Protein AF-A0A1V4QPI0-F1 (afdb_monomer)

Mean predicted aligned error: 2.78 Å

Solvent-accessible surface area (backbone atoms only — not comparable to full-atom values): 6469 Å² total; per-residue (Å²): 112,66,72,53,49,77,37,29,51,83,73,69,33,81,99,36,69,37,21,52,51,21,65,54,36,67,77,38,43,51,52,45,77,53,73,69,24,26,35,40,36,38,34,60,90,77,73,45,76,47,79,46,75,33,92,86,30,43,63,82,61,42,42,15,42,55,46,48,51,36,49,78,68,68,66,57,46,76,69,29,44,63,76,42,39,69,43,35,52,33,70,37,58,50,98,88,64,47,76,78,50,65,49,72,67,90,82,78,90,84,132

Foldseek 3Di:
DQVCLVCVCVVAHPPDLQSLLSVLQRPQKHKDDDFQQWIKIQGPVVRDIDITHDNNSDLLQNQLVVVVVCVLVVNDDPSSCVSSVCSNWPFDADPVRDGPGTDHDDDHDDD

Sequence (111 aa):
MQASLTHPRLVAGDGRLCTDIMQALPGKVFAKTGAEGGYAMALLDSGLGVGIKISDGQPRGLNPTAIEVLNQLSVLTPTAAAALANYHHPSIKNHLKNVVGEVKPAFNLTK

Secondary structure (DSSP, 8-state):
-HHHHH-HHHHH-SS-HHHHHHHHSTTTEEEEE-STTEEEEEE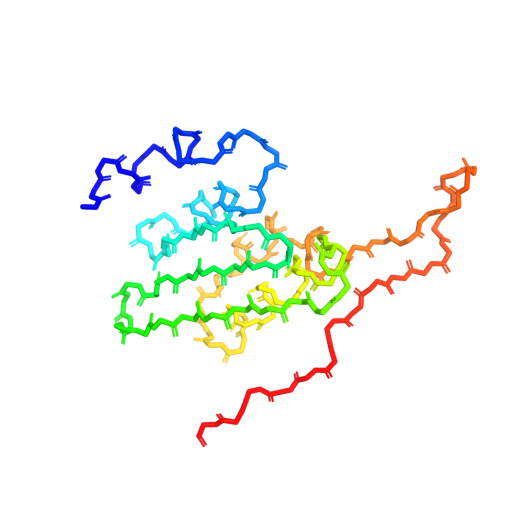TTTTEEEEEE-TT--HHHHHHHHHHHHHHTT---HHHHHHHHHHHSPEEE-TT--EEEE---------

Nearest PDB structures (foldseek):
  7os3-assembly1_AAA  TM=8.944E-01  e=6.667E-09  Rhizobium etli CFN 42
  7ou1-assembly1_BBB  TM=8.924E-01  e=1.110E-08  Rhizobium etli CFN 42
  8rua-assembly1_B  TM=8.950E-01  e=1.110E-08  Rhizobium etli
  8ruf-assembly1_A  TM=8.945E-01  e=2.100E-08  Rhizobium etli
  8col-assembly2_DDD  TM=7.756E-01  e=8.072E-09  Rhizobium etli

Structure (mmCIF, N/CA/C/O backbone):
data_AF-A0A1V4QPI0-F1
#
_entry.id   AF-A0A1V4QPI0-F1
#
loop_
_atom_site.group_PDB
_atom_site.id
_atom_site.type_symbol
_atom_site.label_atom_id
_atom_site.label_alt_id
_atom_site.label_comp_id
_atom_site.label_asym_id
_atom_site.label_entity_id
_atom_site.label_seq_id
_atom_site.pdbx_PDB_ins_code
_atom_site.Cartn_x
_atom_site.Cartn_y
_atom_site.Cartn_z
_atom_site.occupancy
_atom_site.B_iso_or_equiv
_atom_site.auth_seq_id
_atom_site.auth_comp_id
_atom_site.auth_asym_id
_atom_site.auth_atom_id
_atom_site.pdbx_PDB_model_num
ATOM 1 N N . MET A 1 1 ? -0.871 -2.646 20.054 1.00 80.81 1 MET A N 1
ATOM 2 C CA . MET A 1 1 ? -0.523 -2.289 18.656 1.00 80.81 1 MET A CA 1
ATOM 3 C C . MET A 1 1 ? 0.281 -0.989 18.532 1.00 80.81 1 MET A C 1
ATOM 5 O O . MET A 1 1 ? 1.024 -0.856 17.570 1.00 80.81 1 MET A O 1
ATOM 9 N N . GLN A 1 2 ? 0.188 -0.057 19.494 1.00 88.31 2 GLN A N 1
ATOM 10 C CA . GLN A 1 2 ? 0.835 1.265 19.442 1.00 88.31 2 GLN A CA 1
ATOM 11 C C . GLN A 1 2 ? 2.329 1.230 19.072 1.00 88.31 2 GLN A C 1
ATOM 13 O O . GLN A 1 2 ? 2.723 1.913 18.137 1.00 88.31 2 GLN A O 1
ATOM 18 N N . ALA A 1 3 ? 3.140 0.376 19.710 1.00 92.19 3 ALA A N 1
ATOM 19 C CA . ALA A 1 3 ? 4.573 0.273 19.409 1.00 92.19 3 ALA A CA 1
ATOM 20 C C . ALA A 1 3 ? 4.860 -0.014 17.922 1.00 92.19 3 ALA A C 1
ATOM 22 O O . ALA A 1 3 ? 5.717 0.633 17.320 1.00 92.19 3 ALA A O 1
ATOM 23 N N . SER A 1 4 ? 4.111 -0.943 17.325 1.00 93.75 4 SER A N 1
ATOM 24 C CA . SER A 1 4 ? 4.259 -1.335 15.922 1.00 93.75 4 SER A CA 1
ATOM 25 C C . SER A 1 4 ? 3.780 -0.253 14.952 1.00 93.75 4 SER A C 1
ATOM 27 O O . SER A 1 4 ? 4.369 -0.088 13.889 1.00 93.75 4 SER A O 1
ATOM 29 N N . LEU A 1 5 ? 2.736 0.497 15.319 1.00 94.38 5 LEU A N 1
ATOM 30 C CA . LEU A 1 5 ? 2.219 1.617 14.524 1.00 94.38 5 LEU A CA 1
ATOM 31 C C . LEU A 1 5 ? 3.164 2.826 14.557 1.00 94.38 5 LEU A C 1
ATOM 33 O O . LEU A 1 5 ? 3.330 3.496 13.545 1.00 94.38 5 LEU A O 1
ATOM 37 N N . THR A 1 6 ? 3.809 3.087 15.697 1.00 95.75 6 THR A N 1
ATOM 38 C CA . THR A 1 6 ? 4.793 4.172 15.844 1.00 95.75 6 THR A CA 1
ATOM 39 C C . THR A 1 6 ? 6.131 3.837 15.183 1.00 95.75 6 THR A C 1
ATOM 41 O O . THR A 1 6 ? 6.833 4.739 14.734 1.00 95.75 6 THR A O 1
ATOM 44 N N . HIS A 1 7 ? 6.474 2.549 15.055 1.00 95.56 7 HIS A N 1
ATOM 45 C CA . HIS A 1 7 ? 7.735 2.108 14.450 1.00 95.56 7 HIS A CA 1
ATOM 46 C C . HIS A 1 7 ? 7.531 1.120 13.284 1.00 95.56 7 HIS A C 1
ATOM 48 O O . HIS A 1 7 ? 8.013 -0.015 13.359 1.00 95.56 7 HIS A O 1
ATOM 54 N N . PRO A 1 8 ? 6.893 1.525 12.163 1.00 95.94 8 PRO A N 1
ATOM 55 C CA . PRO A 1 8 ? 6.597 0.618 11.047 1.00 95.94 8 PRO A CA 1
ATOM 56 C C . PRO A 1 8 ? 7.830 -0.069 10.445 1.00 95.94 8 PRO A C 1
ATOM 58 O O . PRO A 1 8 ? 7.766 -1.226 10.031 1.00 95.94 8 PRO A O 1
ATOM 61 N N . ARG A 1 9 ? 8.990 0.602 10.465 1.00 95.94 9 ARG A N 1
ATOM 62 C CA . ARG A 1 9 ? 10.260 0.021 9.999 1.00 95.94 9 ARG A CA 1
ATOM 63 C C . ARG A 1 9 ? 10.650 -1.244 10.763 1.00 95.94 9 ARG A C 1
ATOM 65 O O . ARG A 1 9 ? 11.181 -2.164 10.157 1.00 95.94 9 ARG A O 1
ATOM 72 N N . LEU A 1 10 ? 10.342 -1.334 12.059 1.00 95.62 10 LEU A N 1
ATOM 73 C CA . LEU A 1 10 ? 10.613 -2.537 12.859 1.00 95.62 10 LEU A CA 1
ATOM 74 C C . LEU A 1 10 ? 9.648 -3.690 12.537 1.00 95.62 10 LEU A C 1
ATOM 76 O O . LEU A 1 10 ? 9.901 -4.827 12.919 1.00 95.62 10 LEU A O 1
ATOM 80 N N . VAL A 1 11 ? 8.549 -3.412 11.830 1.00 95.19 11 VAL A N 1
ATOM 81 C CA . VAL A 1 11 ? 7.557 -4.415 11.423 1.00 95.19 11 VAL A CA 1
ATOM 82 C C . VAL A 1 11 ? 7.933 -5.062 10.092 1.00 95.19 11 VAL A C 1
ATOM 84 O O . VAL A 1 11 ? 7.804 -6.279 9.941 1.00 95.19 11 VAL A O 1
ATOM 87 N N . ALA A 1 12 ? 8.363 -4.273 9.103 1.00 93.94 12 ALA A N 1
ATOM 88 C CA . ALA A 1 12 ? 8.624 -4.792 7.760 1.00 93.94 12 ALA A CA 1
ATOM 89 C C . ALA A 1 12 ? 10.010 -4.467 7.181 1.00 93.94 12 ALA A C 1
ATOM 91 O O . ALA A 1 12 ? 10.428 -5.198 6.281 1.00 93.94 12 ALA A O 1
ATOM 92 N N . GLY A 1 13 ? 10.727 -3.464 7.691 1.00 94.00 13 GLY A N 1
ATOM 93 C CA . GLY A 1 13 ? 11.959 -2.922 7.101 1.00 94.00 13 GLY A CA 1
ATOM 94 C C . GLY A 1 13 ? 11.698 -1.767 6.128 1.00 94.00 13 GLY A C 1
ATOM 95 O O . GLY A 1 13 ? 10.565 -1.311 5.987 1.00 94.00 13 GLY A O 1
ATOM 96 N N . ASP A 1 14 ? 12.739 -1.288 5.454 1.00 93.25 14 ASP A N 1
ATOM 97 C CA . ASP A 1 14 ? 12.661 -0.148 4.530 1.00 93.25 14 ASP A CA 1
ATOM 98 C C . ASP A 1 14 ? 12.290 -0.553 3.097 1.00 93.25 14 ASP A C 1
ATOM 100 O O . ASP A 1 14 ? 12.505 -1.693 2.684 1.00 93.25 14 ASP A O 1
ATOM 104 N N . GLY A 1 15 ? 11.735 0.393 2.328 1.00 90.25 15 GLY A N 1
ATOM 105 C CA . GLY A 1 15 ? 11.423 0.206 0.903 1.00 90.25 15 GLY A CA 1
ATOM 106 C C . GLY A 1 15 ? 10.346 -0.848 0.636 1.00 90.25 15 GLY A C 1
ATOM 107 O O . GLY A 1 15 ? 10.337 -1.492 -0.414 1.00 90.25 15 GLY A O 1
ATOM 108 N N . ARG A 1 16 ? 9.464 -1.078 1.613 1.00 95.00 16 ARG A N 1
ATOM 109 C CA . ARG A 1 16 ? 8.384 -2.058 1.524 1.00 95.00 16 ARG A CA 1
ATOM 110 C C . ARG A 1 16 ? 7.048 -1.378 1.708 1.00 95.00 16 ARG A C 1
ATOM 112 O O . ARG A 1 16 ? 6.846 -0.651 2.675 1.00 95.00 16 ARG A O 1
ATOM 119 N N . LEU A 1 17 ? 6.090 -1.799 0.888 1.00 96.88 17 LEU A N 1
ATOM 120 C CA . LEU A 1 17 ? 4.717 -1.306 0.908 1.00 96.88 17 LEU A CA 1
ATOM 121 C C . LEU A 1 17 ? 4.092 -1.236 2.312 1.00 96.88 17 LEU A C 1
ATOM 123 O O . LEU A 1 17 ? 3.399 -0.278 2.615 1.00 96.88 17 LEU A O 1
ATOM 127 N N . CYS A 1 18 ? 4.328 -2.231 3.179 1.00 97.31 18 CYS A N 1
ATOM 128 C CA . CYS A 1 18 ? 3.793 -2.226 4.550 1.00 97.31 18 CYS A CA 1
ATOM 129 C C . CYS A 1 18 ? 4.231 -0.988 5.333 1.00 97.31 18 CYS A C 1
ATOM 131 O O . CYS A 1 18 ? 3.404 -0.297 5.917 1.00 97.31 18 CYS A O 1
ATOM 133 N N . THR A 1 19 ? 5.539 -0.733 5.337 1.00 97.69 19 THR A N 1
ATOM 134 C CA . THR A 1 19 ? 6.147 0.391 6.043 1.00 97.69 19 THR A CA 1
ATOM 135 C C . THR A 1 19 ? 5.642 1.696 5.458 1.00 97.69 19 THR A C 1
ATOM 137 O O . THR A 1 19 ? 5.212 2.564 6.211 1.00 97.69 19 THR A O 1
ATOM 140 N N . ASP A 1 20 ? 5.614 1.794 4.131 1.00 97.94 20 ASP A N 1
ATOM 141 C CA . ASP A 1 20 ? 5.251 3.025 3.435 1.00 97.94 20 ASP A CA 1
ATOM 142 C C . ASP A 1 20 ? 3.764 3.359 3.620 1.00 97.94 20 ASP A C 1
ATOM 144 O O . ASP A 1 20 ? 3.427 4.507 3.894 1.00 97.94 20 ASP A O 1
ATOM 148 N N . ILE A 1 21 ? 2.869 2.361 3.583 1.00 98.06 21 ILE A N 1
ATOM 149 C CA . ILE A 1 21 ? 1.445 2.539 3.916 1.00 98.06 21 ILE A CA 1
ATOM 150 C C . ILE A 1 21 ? 1.290 3.016 5.361 1.00 98.06 21 ILE A C 1
ATOM 152 O O . ILE A 1 21 ? 0.596 3.998 5.616 1.00 98.06 21 ILE A O 1
ATOM 156 N N . MET A 1 22 ? 1.941 2.343 6.313 1.00 97.81 22 MET A N 1
ATOM 157 C CA . MET A 1 22 ? 1.827 2.678 7.736 1.00 97.81 22 MET A CA 1
ATOM 158 C C . MET A 1 22 ? 2.422 4.056 8.067 1.00 97.81 22 MET A C 1
ATOM 160 O O . MET A 1 22 ? 1.954 4.714 8.992 1.00 97.81 22 MET A O 1
ATOM 164 N N . GLN A 1 23 ? 3.431 4.510 7.318 1.00 97.44 23 GLN A N 1
ATOM 165 C CA . GLN A 1 23 ? 3.995 5.858 7.437 1.00 97.44 23 GLN A CA 1
ATOM 166 C C . GLN A 1 23 ? 3.117 6.922 6.768 1.00 97.44 23 GLN A C 1
ATOM 168 O O . GLN A 1 23 ? 2.957 8.006 7.324 1.00 97.44 23 GLN A O 1
ATOM 173 N N . ALA A 1 24 ? 2.531 6.624 5.605 1.00 97.75 24 ALA A N 1
ATOM 174 C CA . ALA A 1 24 ? 1.636 7.535 4.892 1.00 97.75 24 ALA A CA 1
ATOM 175 C C . ALA A 1 24 ? 0.278 7.709 5.598 1.00 97.75 24 ALA A C 1
ATOM 177 O O . ALA A 1 24 ? -0.375 8.744 5.455 1.00 97.75 24 ALA A O 1
ATOM 178 N N . LEU A 1 25 ? -0.146 6.706 6.372 1.00 97.00 25 LEU A N 1
ATOM 179 C CA . LEU A 1 25 ? -1.405 6.668 7.117 1.00 97.00 25 LEU A CA 1
ATOM 180 C C . LEU A 1 25 ? -1.150 6.368 8.607 1.00 97.00 25 LEU A C 1
ATOM 182 O O . LEU A 1 25 ? -1.575 5.322 9.117 1.00 97.00 25 LEU A O 1
ATOM 186 N N . PRO A 1 26 ? -0.456 7.270 9.325 1.00 96.06 26 PRO A N 1
ATOM 187 C CA . PRO A 1 26 ? 0.010 7.011 10.680 1.00 96.06 26 PRO A CA 1
ATOM 188 C C . PRO A 1 26 ? -1.164 6.730 11.620 1.00 96.06 26 PRO A C 1
ATOM 190 O O . PRO A 1 26 ? -2.097 7.522 11.730 1.00 96.06 26 PRO A O 1
ATOM 193 N N . GLY A 1 27 ? -1.117 5.576 12.289 1.00 95.19 27 GLY A N 1
ATOM 194 C CA . GLY A 1 27 ? -2.137 5.159 13.254 1.00 95.19 27 GLY A CA 1
ATOM 195 C C . GLY A 1 27 ? -3.481 4.728 12.658 1.00 95.19 27 GLY A C 1
ATOM 196 O O . GLY A 1 27 ? -4.364 4.376 13.429 1.00 95.19 27 GLY A O 1
ATOM 197 N N . LYS A 1 28 ? -3.639 4.710 11.327 1.00 96.25 28 LYS A N 1
ATOM 198 C CA . LYS A 1 28 ? -4.907 4.349 10.661 1.00 96.25 28 LYS A CA 1
ATOM 199 C C . LYS A 1 28 ? -4.919 2.940 10.086 1.00 96.25 28 LYS A C 1
ATOM 201 O O . LYS A 1 28 ? -5.962 2.292 10.049 1.00 96.25 28 LYS A O 1
ATOM 206 N N . VAL A 1 29 ? -3.763 2.467 9.624 1.00 97.75 29 VAL A N 1
ATOM 207 C CA . VAL A 1 29 ? -3.624 1.154 8.992 1.00 97.75 29 VAL A CA 1
ATOM 208 C C . VAL A 1 29 ? -2.479 0.395 9.642 1.00 97.75 29 VAL A C 1
ATOM 210 O O . VAL A 1 29 ? -1.390 0.934 9.823 1.00 97.75 29 VAL A O 1
ATOM 213 N N . PHE A 1 30 ? -2.711 -0.875 9.962 1.00 98.12 30 PHE A N 1
ATOM 214 C CA . PHE A 1 30 ? -1.645 -1.837 10.224 1.00 98.12 30 PHE A CA 1
ATOM 215 C C . PHE A 1 30 ? -1.569 -2.798 9.045 1.00 98.12 30 PHE A C 1
ATOM 217 O O . PHE A 1 30 ? -2.573 -3.428 8.727 1.00 98.12 30 PHE A O 1
ATOM 224 N N . ALA A 1 31 ? -0.409 -2.933 8.408 1.00 97.56 31 ALA A N 1
ATOM 225 C CA . ALA A 1 31 ? -0.273 -3.739 7.202 1.00 97.56 31 ALA A CA 1
ATOM 226 C C . ALA A 1 31 ? 0.914 -4.697 7.286 1.00 97.56 31 ALA A C 1
ATOM 228 O O . ALA A 1 31 ? 1.979 -4.350 7.803 1.00 97.56 31 ALA A O 1
ATOM 229 N N . LYS A 1 32 ? 0.749 -5.910 6.750 1.00 97.19 32 LYS A N 1
ATOM 230 C CA . LYS A 1 32 ? 1.830 -6.893 6.712 1.00 97.19 32 LYS A CA 1
ATOM 231 C C . LYS A 1 32 ? 1.744 -7.823 5.506 1.00 97.19 32 LYS A C 1
ATOM 233 O O . LYS A 1 32 ? 0.747 -8.501 5.279 1.00 97.19 32 LYS A O 1
ATOM 238 N N . THR A 1 33 ? 2.858 -7.917 4.784 1.00 96.00 33 THR A N 1
ATOM 239 C CA . THR A 1 33 ? 3.091 -8.938 3.760 1.00 96.00 33 THR A CA 1
ATOM 240 C C . THR A 1 33 ? 3.335 -10.296 4.411 1.00 96.00 33 THR A C 1
ATOM 242 O O . THR A 1 33 ? 4.155 -10.396 5.335 1.00 96.00 33 THR A O 1
ATOM 245 N N . GLY A 1 34 ? 2.662 -11.316 3.883 1.00 93.50 34 GLY A N 1
ATOM 246 C CA . GLY A 1 34 ? 2.916 -12.739 4.100 1.00 93.50 34 GLY A CA 1
ATOM 247 C C . GLY A 1 34 ? 3.630 -13.384 2.905 1.00 93.50 34 GLY A C 1
ATOM 248 O O . GLY A 1 34 ? 4.024 -12.706 1.958 1.00 93.50 34 GLY A O 1
ATOM 249 N N . ALA A 1 35 ? 3.823 -14.701 2.954 1.00 92.69 35 ALA A N 1
ATOM 250 C CA . ALA A 1 35 ? 4.489 -15.445 1.884 1.00 92.69 35 ALA A CA 1
ATOM 251 C C . ALA A 1 35 ? 3.609 -15.579 0.625 1.00 92.69 35 ALA A C 1
ATOM 253 O O . ALA A 1 35 ? 2.377 -15.558 0.714 1.00 92.69 35 ALA A O 1
ATOM 254 N N . GLU A 1 36 ? 4.249 -15.752 -0.536 1.00 95.06 36 GLU A N 1
ATOM 255 C CA . GLU A 1 36 ? 3.598 -16.103 -1.808 1.00 95.06 36 GLU A CA 1
ATOM 256 C C . GLU A 1 36 ? 2.417 -15.187 -2.172 1.00 95.06 36 GLU A C 1
ATOM 258 O O . GLU A 1 36 ? 1.296 -15.647 -2.389 1.00 95.06 36 GLU A O 1
ATOM 263 N N . GLY A 1 37 ? 2.624 -13.867 -2.171 1.00 94.25 37 GLY A N 1
ATOM 264 C CA . GLY A 1 37 ? 1.582 -12.900 -2.540 1.00 94.25 37 GLY A CA 1
ATOM 265 C C . GLY A 1 37 ? 0.451 -12.747 -1.519 1.00 94.25 37 GLY A C 1
ATOM 266 O O . GLY A 1 37 ? -0.599 -12.201 -1.857 1.00 94.25 37 GLY A O 1
ATOM 267 N N . GLY A 1 38 ? 0.632 -13.233 -0.288 1.00 97.62 38 GLY A N 1
ATOM 268 C CA . GLY A 1 38 ? -0.266 -12.947 0.827 1.00 97.62 38 GLY A CA 1
ATOM 269 C C . GLY A 1 38 ? -0.056 -11.537 1.385 1.00 97.62 38 GLY A C 1
ATOM 270 O O . GLY A 1 38 ? 1.078 -11.093 1.586 1.00 97.62 38 GLY A O 1
ATOM 271 N N . TYR A 1 39 ? -1.141 -10.835 1.689 1.00 98.25 39 TYR A N 1
ATOM 272 C CA . TYR A 1 39 ? -1.106 -9.529 2.342 1.00 98.25 39 TYR A CA 1
ATOM 273 C C . TYR A 1 39 ? -2.319 -9.347 3.245 1.00 98.25 39 TYR A C 1
ATOM 275 O O . TYR A 1 39 ? -3.425 -9.733 2.875 1.00 98.25 39 TYR A O 1
ATOM 283 N N . ALA A 1 40 ? -2.121 -8.735 4.407 1.00 98.25 40 ALA A N 1
ATOM 284 C CA . ALA A 1 40 ? -3.206 -8.399 5.314 1.00 98.25 40 ALA A CA 1
ATOM 285 C C . ALA A 1 40 ? -3.100 -6.947 5.777 1.00 98.25 40 ALA A C 1
ATOM 287 O O . ALA A 1 40 ? -1.997 -6.440 6.007 1.00 98.25 40 ALA A O 1
ATOM 288 N N . MET A 1 41 ? -4.253 -6.299 5.941 1.00 98.25 41 MET A N 1
ATOM 289 C CA . MET A 1 41 ? -4.371 -4.975 6.543 1.00 98.25 41 MET A CA 1
ATOM 290 C C . MET A 1 41 ? -5.497 -4.943 7.572 1.00 98.25 41 MET A C 1
ATOM 292 O O . MET A 1 41 ? -6.550 -5.539 7.363 1.00 98.25 41 MET A O 1
ATOM 296 N N . ALA A 1 42 ? -5.291 -4.198 8.652 1.00 98.00 42 ALA A N 1
ATOM 297 C CA . ALA A 1 42 ? -6.340 -3.787 9.575 1.00 98.00 42 ALA A CA 1
ATOM 298 C C . ALA A 1 42 ? -6.573 -2.279 9.424 1.00 98.00 42 ALA A C 1
ATOM 300 O O . ALA A 1 42 ? -5.623 -1.499 9.533 1.00 98.00 42 ALA A O 1
ATOM 301 N N . LEU A 1 43 ? -7.822 -1.886 9.166 1.00 97.25 43 LEU A N 1
ATOM 302 C CA . LEU A 1 43 ? -8.261 -0.502 8.989 1.00 97.25 43 LEU A CA 1
ATOM 303 C C . LEU A 1 43 ? -8.890 -0.011 10.293 1.00 97.25 43 LEU A C 1
ATOM 305 O O . LEU A 1 43 ? -10.072 -0.242 10.555 1.00 97.25 43 LEU A O 1
ATOM 309 N N . LEU A 1 44 ? -8.076 0.639 11.121 1.00 96.00 44 LEU A N 1
ATOM 310 C CA . LEU A 1 44 ? -8.347 0.822 12.547 1.00 96.00 44 LEU A CA 1
ATOM 311 C C . LEU A 1 44 ? -9.577 1.696 12.817 1.00 96.00 44 LEU A C 1
ATOM 313 O O . LEU A 1 44 ? -10.369 1.350 13.687 1.00 96.00 44 LEU A O 1
ATOM 317 N N . ASP A 1 45 ? -9.787 2.746 12.021 1.00 94.31 45 ASP A N 1
ATOM 318 C CA . ASP A 1 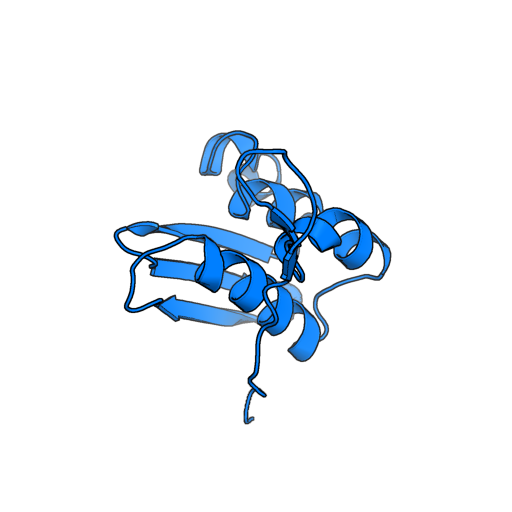45 ? -10.931 3.657 12.185 1.00 94.31 45 ASP A CA 1
ATOM 319 C C . ASP A 1 45 ? -12.277 2.977 11.861 1.00 94.31 45 ASP A C 1
ATOM 321 O O . ASP A 1 45 ? -13.306 3.310 12.441 1.00 94.31 45 ASP A O 1
ATOM 325 N N . SER A 1 46 ? -12.273 2.013 10.934 1.00 94.06 46 SER A N 1
ATOM 326 C CA . SER A 1 46 ? -13.489 1.338 10.448 1.00 94.06 46 SER A CA 1
ATOM 327 C C . SER A 1 46 ? -13.770 -0.010 11.119 1.00 94.06 46 SER A C 1
ATOM 329 O O . SER A 1 46 ? -14.854 -0.562 10.953 1.00 94.06 46 SER A O 1
ATOM 331 N N . GLY A 1 47 ? -12.784 -0.579 11.820 1.00 95.12 47 GLY A N 1
ATOM 332 C CA . GLY A 1 47 ? -12.850 -1.944 12.351 1.00 95.12 47 GLY A CA 1
ATOM 333 C C . GLY A 1 47 ? -12.777 -3.052 11.289 1.00 95.12 47 GLY A C 1
ATOM 334 O O . GLY A 1 47 ? -12.968 -4.219 11.622 1.00 95.12 47 GLY A O 1
ATOM 335 N N . LEU A 1 48 ? -12.500 -2.721 10.021 1.00 96.06 48 LEU A N 1
ATOM 336 C CA . LEU A 1 48 ? -12.428 -3.692 8.927 1.00 96.06 48 LEU A CA 1
ATOM 337 C C . LEU A 1 48 ? -11.052 -4.361 8.823 1.00 96.06 48 LEU A C 1
ATOM 339 O O . LEU A 1 48 ? -10.005 -3.739 9.028 1.00 96.06 48 LEU A O 1
ATOM 343 N N . GLY A 1 49 ? -11.064 -5.632 8.423 1.00 97.25 49 GLY A N 1
ATOM 344 C CA . GLY A 1 49 ? -9.884 -6.381 8.001 1.00 97.25 49 GLY A CA 1
ATOM 345 C C . GLY A 1 49 ? -9.898 -6.625 6.494 1.00 97.25 49 GLY A C 1
ATOM 346 O O . GLY A 1 49 ? -10.941 -6.924 5.918 1.00 97.25 49 GLY A O 1
ATOM 347 N N . VAL A 1 50 ? -8.734 -6.523 5.860 1.00 98.06 50 VAL A N 1
ATOM 348 C CA . VAL A 1 50 ? -8.531 -6.816 4.437 1.00 98.06 50 VAL A CA 1
ATOM 349 C C . VAL A 1 50 ? -7.518 -7.946 4.309 1.00 98.06 50 VAL A C 1
ATOM 351 O O . VAL A 1 50 ? -6.426 -7.865 4.872 1.00 98.06 50 VAL A O 1
ATOM 354 N N . GLY A 1 51 ? -7.857 -8.970 3.528 1.00 97.94 51 GLY A N 1
ATOM 355 C CA . GLY A 1 51 ? -6.936 -10.016 3.091 1.00 97.94 51 GLY A CA 1
ATOM 356 C C . GLY A 1 51 ? -6.795 -10.003 1.572 1.00 97.94 51 GLY A C 1
ATOM 357 O O . GLY A 1 51 ? -7.792 -9.928 0.860 1.00 97.94 51 GLY A O 1
ATOM 358 N N . ILE A 1 52 ? -5.563 -10.080 1.075 1.00 98.00 52 ILE A N 1
ATOM 359 C CA . ILE A 1 52 ? -5.249 -10.152 -0.355 1.00 98.00 52 ILE A CA 1
ATOM 360 C C . ILE A 1 52 ? -4.381 -11.384 -0.588 1.00 98.00 52 ILE A C 1
ATOM 362 O O . ILE A 1 52 ? -3.418 -11.634 0.143 1.00 98.00 52 ILE A O 1
ATOM 366 N N . LYS A 1 53 ? -4.709 -12.133 -1.639 1.00 97.44 53 LYS A N 1
ATOM 367 C CA . LYS A 1 53 ? -3.877 -13.209 -2.167 1.00 97.44 53 LYS A CA 1
ATOM 368 C C . LYS A 1 53 ? -3.712 -13.004 -3.662 1.00 97.44 53 LYS A C 1
ATOM 370 O O . LYS A 1 53 ? -4.693 -12.994 -4.398 1.00 97.44 53 LYS A O 1
ATOM 375 N 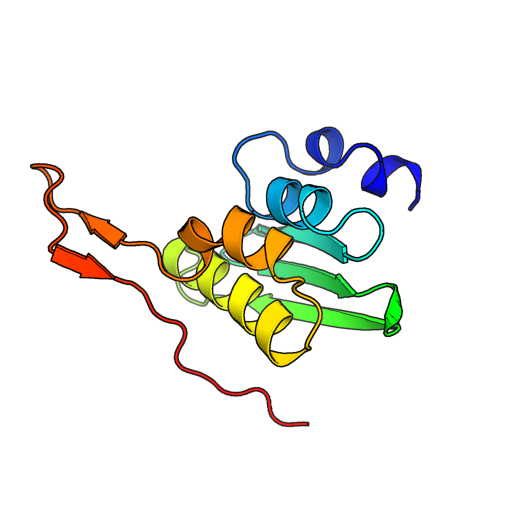N . ILE A 1 54 ? -2.469 -12.866 -4.100 1.00 97.50 54 ILE A N 1
ATOM 376 C CA . ILE A 1 54 ? -2.131 -12.874 -5.520 1.00 97.50 54 ILE A CA 1
ATOM 377 C C . ILE A 1 54 ? -1.680 -14.279 -5.905 1.00 97.50 54 ILE A C 1
ATOM 379 O O . ILE A 1 54 ? -0.734 -14.804 -5.320 1.00 97.50 54 ILE A O 1
ATOM 383 N N . SER A 1 55 ? -2.345 -14.883 -6.890 1.00 96.75 55 SER A N 1
ATOM 384 C CA . SER A 1 55 ? -2.065 -16.264 -7.302 1.00 96.75 55 SER A CA 1
ATOM 385 C C . SER A 1 55 ? -0.665 -16.453 -7.889 1.00 96.75 55 SER A C 1
ATOM 387 O O . SER A 1 55 ? -0.082 -17.513 -7.698 1.00 96.75 55 SER A O 1
ATOM 389 N N . ASP A 1 56 ? -0.108 -15.440 -8.567 1.00 95.00 56 ASP A N 1
ATOM 390 C CA . ASP A 1 56 ? 1.267 -15.490 -9.094 1.00 95.00 56 ASP A CA 1
ATOM 391 C C . ASP A 1 56 ? 2.343 -15.218 -8.026 1.00 95.00 56 ASP A C 1
ATOM 393 O O . ASP A 1 56 ? 3.535 -15.313 -8.312 1.00 95.00 56 ASP A O 1
ATOM 397 N N . GLY A 1 57 ? 1.926 -14.872 -6.803 1.00 95.12 57 GLY A N 1
ATOM 398 C CA . GLY A 1 57 ? 2.799 -14.616 -5.664 1.00 95.12 57 GLY A CA 1
ATOM 399 C C . GLY A 1 57 ? 3.565 -13.289 -5.704 1.00 95.12 57 GLY A C 1
ATOM 400 O O . GLY A 1 57 ? 4.290 -12.988 -4.754 1.00 95.12 57 GLY A O 1
ATOM 401 N N . GLN A 1 58 ? 3.424 -12.477 -6.758 1.00 95.38 58 GLN A N 1
ATOM 402 C CA . GLN A 1 58 ? 4.351 -11.381 -7.035 1.00 95.38 58 GLN A CA 1
ATOM 403 C C . GLN A 1 58 ? 3.890 -10.008 -6.511 1.00 95.38 58 GLN A C 1
ATOM 405 O O . GLN A 1 58 ? 2.715 -9.638 -6.629 1.00 95.38 58 GLN A O 1
ATOM 410 N N . PRO A 1 59 ? 4.833 -9.152 -6.057 1.00 94.00 59 PRO A N 1
ATOM 411 C CA . PRO A 1 59 ? 4.546 -7.774 -5.651 1.00 94.00 59 PRO A CA 1
ATOM 412 C C . PRO A 1 59 ? 3.925 -6.905 -6.750 1.00 94.00 59 PRO A C 1
ATOM 414 O O . PRO A 1 59 ? 3.211 -5.953 -6.443 1.00 94.00 59 PRO A O 1
ATOM 417 N N . ARG A 1 60 ? 4.176 -7.233 -8.029 1.00 94.56 60 ARG A N 1
ATOM 418 C CA . ARG A 1 60 ? 3.683 -6.460 -9.184 1.00 94.56 60 ARG A CA 1
ATOM 419 C C . ARG A 1 60 ? 2.160 -6.322 -9.201 1.00 94.56 60 ARG A C 1
ATOM 421 O O . ARG A 1 60 ? 1.665 -5.280 -9.602 1.00 94.56 60 ARG A O 1
ATOM 428 N N . GLY A 1 61 ? 1.441 -7.366 -8.779 1.00 95.44 61 GLY A N 1
ATOM 429 C CA . GLY A 1 61 ? -0.016 -7.347 -8.649 1.00 95.44 61 GLY A CA 1
ATOM 430 C C . GLY A 1 61 ? -0.457 -6.940 -7.246 1.00 95.44 61 GLY A C 1
ATOM 431 O O . GLY A 1 61 ? -1.449 -6.234 -7.088 1.00 95.44 61 GLY A O 1
ATOM 432 N N . LEU A 1 62 ? 0.306 -7.338 -6.224 1.00 97.38 62 LEU A N 1
ATOM 433 C CA . LEU A 1 62 ? -0.035 -7.106 -4.820 1.00 97.38 62 LEU A CA 1
ATOM 434 C C . LEU A 1 62 ? -0.050 -5.619 -4.465 1.00 97.38 62 LEU A C 1
ATOM 436 O O . LEU A 1 62 ? -1.009 -5.150 -3.857 1.00 97.38 62 LEU A O 1
ATOM 440 N N . ASN A 1 63 ? 0.994 -4.883 -4.852 1.00 97.25 63 ASN A N 1
ATOM 441 C CA . ASN A 1 63 ? 1.149 -3.477 -4.495 1.00 97.25 63 ASN A CA 1
ATOM 442 C C . ASN A 1 63 ? 0.004 -2.595 -5.026 1.00 97.25 63 ASN A C 1
ATOM 444 O O . ASN A 1 63 ? -0.659 -1.964 -4.200 1.00 97.25 63 ASN A O 1
ATOM 448 N N . PRO A 1 64 ? -0.300 -2.581 -6.341 1.00 98.00 64 PRO A N 1
ATOM 449 C CA . PRO A 1 64 ? -1.392 -1.763 -6.865 1.00 98.00 64 PRO A CA 1
ATOM 450 C C . PRO A 1 64 ? -2.755 -2.188 -6.313 1.00 98.00 64 PRO A C 1
ATOM 452 O O . PRO A 1 64 ? -3.586 -1.333 -6.022 1.00 98.00 64 PRO A O 1
ATOM 455 N N . THR A 1 65 ? -2.966 -3.489 -6.085 1.00 98.12 65 THR A N 1
ATOM 456 C CA . THR A 1 65 ? -4.211 -4.003 -5.493 1.00 98.12 65 THR A CA 1
ATOM 457 C C . THR A 1 65 ? -4.418 -3.486 -4.072 1.00 98.12 65 THR A C 1
ATOM 459 O O . THR A 1 65 ? -5.509 -3.037 -3.737 1.00 98.12 65 THR A O 1
ATOM 462 N N . ALA A 1 66 ? -3.382 -3.511 -3.229 1.00 98.19 66 ALA A N 1
ATOM 463 C CA . ALA A 1 66 ? -3.488 -3.032 -1.854 1.00 98.19 66 ALA A CA 1
ATOM 464 C C . ALA A 1 66 ? -3.809 -1.531 -1.786 1.00 98.19 66 ALA A C 1
ATOM 466 O O . ALA A 1 66 ? -4.652 -1.130 -0.983 1.00 98.19 66 ALA A O 1
ATOM 467 N N . ILE A 1 67 ? -3.186 -0.714 -2.644 1.00 98.38 67 ILE A N 1
ATOM 468 C CA . ILE A 1 67 ? -3.483 0.723 -2.707 1.00 98.38 67 ILE A CA 1
ATOM 469 C C . ILE A 1 67 ? -4.901 0.972 -3.226 1.00 98.38 67 ILE A C 1
ATOM 471 O O . ILE A 1 67 ? -5.621 1.775 -2.639 1.00 98.38 67 ILE A O 1
ATOM 475 N N . GLU A 1 68 ? -5.339 0.246 -4.255 1.00 98.38 68 GLU A N 1
ATOM 476 C CA . GLU A 1 68 ? -6.699 0.381 -4.782 1.00 98.38 68 GLU A CA 1
ATOM 477 C C . GLU A 1 68 ? -7.765 0.011 -3.748 1.00 98.38 68 GLU A C 1
ATOM 479 O O . GLU A 1 68 ? -8.766 0.709 -3.630 1.00 98.38 68 GLU A O 1
ATOM 484 N N . VAL A 1 69 ? -7.537 -1.020 -2.926 1.00 97.94 69 VAL A N 1
ATOM 485 C CA . VAL A 1 69 ? -8.451 -1.335 -1.817 1.00 97.94 69 VAL A CA 1
ATOM 486 C C . VAL A 1 69 ? -8.547 -0.164 -0.834 1.00 97.94 69 VAL A C 1
ATOM 488 O O . VAL A 1 69 ? -9.650 0.226 -0.458 1.00 97.94 69 VAL A O 1
ATOM 491 N N . LEU A 1 70 ? -7.418 0.432 -0.435 1.00 97.88 70 LEU A N 1
ATOM 492 C CA . LEU A 1 70 ? -7.426 1.605 0.450 1.00 97.88 70 LEU A CA 1
ATOM 493 C C . LEU A 1 70 ? -8.119 2.815 -0.196 1.00 97.88 70 LEU A C 1
ATOM 495 O O . LEU A 1 70 ? -8.770 3.587 0.509 1.00 97.88 70 LEU A O 1
ATOM 499 N N . ASN A 1 71 ? -7.990 2.974 -1.515 1.00 97.75 71 ASN A N 1
ATOM 500 C CA . ASN A 1 71 ? -8.660 4.016 -2.288 1.00 97.75 71 ASN A CA 1
ATOM 501 C C . ASN A 1 71 ? -10.185 3.818 -2.295 1.00 97.75 71 ASN A C 1
ATOM 503 O O . ASN A 1 71 ? -10.924 4.710 -1.889 1.00 97.75 71 ASN A O 1
ATOM 507 N N . GLN A 1 72 ? -10.660 2.629 -2.681 1.00 97.69 72 GLN A N 1
ATOM 508 C CA . GLN A 1 72 ? -12.093 2.316 -2.772 1.00 97.69 72 GLN A CA 1
ATOM 509 C C . GLN A 1 72 ? -12.795 2.299 -1.409 1.00 97.69 72 GLN A C 1
ATOM 511 O O . GLN A 1 72 ? -13.992 2.569 -1.323 1.00 97.69 72 GLN A O 1
ATOM 516 N N . LEU A 1 73 ? -12.057 2.013 -0.333 1.00 96.62 73 LEU A N 1
ATOM 517 C CA . LEU A 1 73 ? -12.550 2.107 1.044 1.00 96.62 73 LEU A CA 1
ATOM 518 C C . LEU A 1 73 ? -12.425 3.520 1.643 1.00 96.62 73 LEU A C 1
ATOM 520 O O . LEU A 1 73 ? -12.696 3.698 2.829 1.00 96.62 73 LEU A O 1
ATOM 524 N N . SER A 1 74 ? -12.031 4.520 0.846 1.00 96.06 74 SER A N 1
ATOM 525 C CA . SER A 1 74 ? -11.876 5.922 1.258 1.00 96.06 74 SER A CA 1
ATOM 526 C C . SER A 1 74 ? -10.924 6.126 2.447 1.00 96.06 74 SER A C 1
ATOM 528 O O . SER A 1 74 ? -11.103 7.040 3.251 1.00 96.06 74 SER A O 1
ATOM 530 N N . VAL A 1 75 ? -9.900 5.274 2.570 1.00 97.19 75 VAL A N 1
ATOM 531 C CA . VAL A 1 75 ? -8.878 5.356 3.628 1.00 97.19 75 VAL A CA 1
ATOM 532 C C . VAL A 1 75 ? -7.729 6.283 3.221 1.00 97.19 75 VAL A C 1
ATOM 534 O O . VAL A 1 75 ? -7.126 6.939 4.075 1.00 97.19 75 VAL A O 1
ATOM 537 N N . LEU A 1 76 ? -7.410 6.349 1.922 1.00 96.44 76 LEU A N 1
ATOM 538 C CA . LEU A 1 76 ? -6.342 7.207 1.408 1.00 96.44 76 LEU A CA 1
ATOM 539 C C . LEU A 1 76 ? -6.701 8.690 1.552 1.00 96.44 76 LEU A C 1
ATOM 541 O O . LEU A 1 76 ? -7.722 9.159 1.056 1.00 96.44 76 LEU A O 1
ATOM 545 N N . THR A 1 77 ? -5.805 9.455 2.172 1.00 96.75 77 THR A N 1
ATOM 546 C CA . THR A 1 77 ? -5.814 10.920 2.073 1.00 96.75 77 THR A CA 1
ATOM 547 C C . THR A 1 77 ? -5.124 11.354 0.775 1.00 96.75 77 THR A C 1
ATOM 549 O O . THR A 1 77 ? -4.296 10.599 0.260 1.00 96.75 77 THR A O 1
ATOM 552 N N . PRO A 1 78 ? -5.364 12.573 0.255 1.00 97.31 78 PRO A N 1
ATOM 553 C CA . PRO A 1 78 ? -4.656 13.066 -0.931 1.00 97.31 78 PRO A CA 1
ATOM 554 C C . PRO A 1 78 ? -3.126 13.018 -0.786 1.00 97.31 78 PRO A C 1
ATOM 556 O O . PRO A 1 78 ? -2.422 12.611 -1.707 1.00 97.31 78 PRO A O 1
ATOM 559 N N . THR A 1 79 ? -2.608 13.355 0.399 1.00 97.88 79 THR A N 1
ATOM 560 C CA . THR A 1 79 ? -1.173 13.280 0.706 1.00 97.88 79 THR A CA 1
ATOM 561 C C . THR A 1 79 ? -0.659 11.840 0.695 1.00 97.88 79 THR A C 1
ATOM 563 O O . THR A 1 79 ? 0.397 11.573 0.125 1.00 97.88 79 THR A O 1
ATOM 566 N N . ALA A 1 80 ? -1.404 10.899 1.285 1.00 97.75 80 ALA A N 1
ATOM 567 C CA . ALA A 1 80 ? -1.032 9.486 1.274 1.00 97.75 80 ALA A CA 1
ATOM 568 C C . ALA A 1 80 ? -1.093 8.896 -0.143 1.00 97.75 80 ALA A C 1
ATOM 570 O O . ALA A 1 80 ? -0.190 8.164 -0.537 1.00 97.75 80 ALA A O 1
ATOM 571 N N . ALA A 1 81 ? -2.113 9.257 -0.927 1.00 97.56 81 ALA A N 1
ATOM 572 C CA . ALA A 1 81 ? -2.242 8.848 -2.322 1.00 97.56 81 ALA A CA 1
ATOM 573 C C . A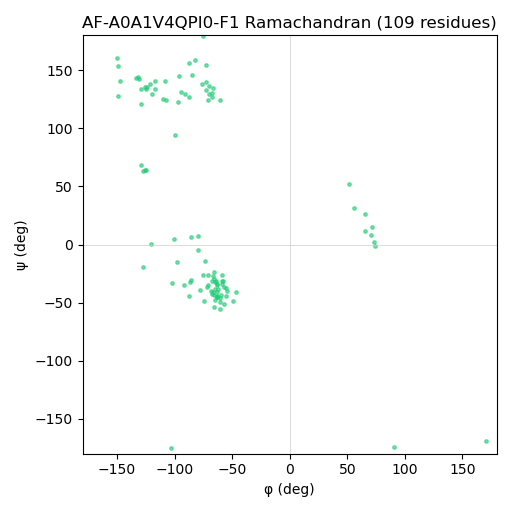LA A 1 81 ? -1.049 9.333 -3.160 1.00 97.56 81 ALA A C 1
ATOM 575 O O . ALA A 1 81 ? -0.471 8.551 -3.910 1.00 97.56 81 ALA A O 1
ATOM 576 N N . ALA A 1 82 ? -0.616 10.585 -2.975 1.00 97.69 82 ALA A N 1
ATOM 577 C CA . ALA A 1 82 ? 0.573 11.112 -3.640 1.00 97.69 82 ALA A CA 1
ATOM 578 C C . ALA A 1 82 ? 1.855 10.368 -3.222 1.00 97.69 82 ALA A C 1
ATOM 580 O O . ALA A 1 82 ? 2.654 9.990 -4.077 1.00 97.69 82 ALA A O 1
ATOM 581 N N . ALA A 1 83 ? 2.036 10.104 -1.922 1.00 97.31 83 ALA A N 1
ATOM 582 C CA . ALA A 1 83 ? 3.196 9.372 -1.409 1.00 97.31 83 ALA A CA 1
ATOM 583 C C . ALA A 1 83 ? 3.263 7.917 -1.915 1.00 97.31 83 ALA A C 1
ATOM 585 O O . ALA A 1 83 ? 4.350 7.375 -2.112 1.00 97.31 83 ALA A O 1
ATOM 586 N N . LEU A 1 84 ? 2.107 7.291 -2.151 1.00 97.69 84 LEU A N 1
ATOM 587 C CA . LEU A 1 84 ? 1.982 5.888 -2.557 1.00 97.69 84 LEU A CA 1
ATOM 588 C C . LEU A 1 84 ? 1.738 5.706 -4.066 1.00 97.69 84 LEU A C 1
ATOM 590 O O . LEU A 1 84 ? 1.579 4.574 -4.523 1.00 97.69 84 LEU A O 1
ATOM 594 N N . ALA A 1 85 ? 1.752 6.782 -4.859 1.00 96.44 85 ALA A N 1
ATOM 595 C CA . ALA A 1 85 ? 1.397 6.758 -6.282 1.00 96.44 85 ALA A CA 1
ATOM 596 C C . ALA A 1 85 ? 2.223 5.748 -7.103 1.00 96.44 85 ALA A C 1
ATOM 598 O O . ALA A 1 85 ? 1.685 5.049 -7.962 1.00 96.44 85 ALA A O 1
ATOM 599 N N . ASN A 1 86 ? 3.513 5.602 -6.779 1.00 95.00 86 ASN A N 1
ATOM 600 C CA . ASN A 1 86 ? 4.413 4.649 -7.439 1.00 95.00 86 ASN A CA 1
ATOM 601 C C . ASN A 1 86 ? 4.033 3.179 -7.195 1.00 95.00 86 ASN A C 1
ATOM 603 O O . ASN A 1 86 ? 4.410 2.316 -7.986 1.00 95.00 86 ASN A O 1
ATOM 607 N N . TYR A 1 87 ? 3.310 2.884 -6.113 1.00 97.31 87 TYR A N 1
ATOM 608 C CA . TYR A 1 87 ? 2.763 1.553 -5.849 1.00 97.31 87 TYR A CA 1
ATOM 609 C C . TYR A 1 87 ? 1.416 1.334 -6.531 1.00 97.31 87 TYR A C 1
ATOM 611 O O . TYR A 1 87 ? 1.108 0.197 -6.878 1.00 97.31 87 TYR A O 1
ATOM 619 N N . HIS A 1 88 ? 0.633 2.401 -6.715 1.00 97.56 88 HIS A N 1
ATOM 620 C CA . HIS A 1 88 ? -0.716 2.340 -7.276 1.00 97.56 88 HIS A CA 1
ATOM 621 C C . HIS A 1 88 ? -0.706 2.093 -8.784 1.00 97.56 88 HIS A C 1
ATOM 623 O O . HIS A 1 88 ? -1.386 1.188 -9.257 1.00 97.56 88 HIS A O 1
ATOM 629 N N . HIS A 1 89 ? 0.108 2.852 -9.522 1.00 96.06 89 HIS A N 1
ATOM 630 C CA . HIS A 1 89 ? 0.251 2.737 -10.976 1.00 96.06 89 HIS A CA 1
ATOM 631 C C . HIS A 1 89 ? 1.735 2.618 -11.366 1.00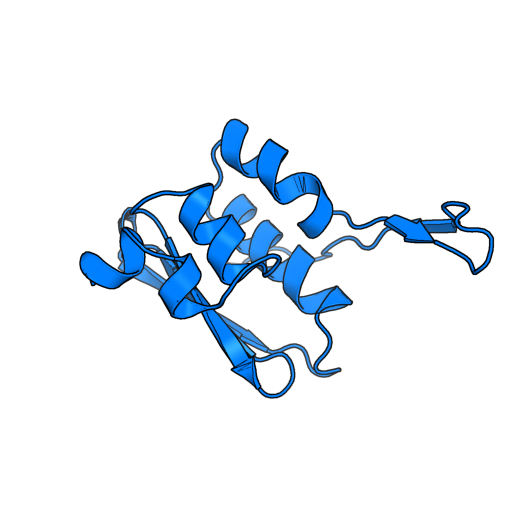 96.06 89 HIS A C 1
ATOM 633 O O . HIS A 1 89 ? 2.315 3.555 -11.924 1.00 96.06 89 HIS A O 1
ATOM 639 N N . PRO A 1 90 ? 2.409 1.499 -11.037 1.00 95.81 90 PRO A N 1
ATOM 640 C CA . PRO A 1 90 ? 3.828 1.359 -11.322 1.00 95.81 90 PRO A CA 1
ATOM 641 C C . PRO A 1 90 ? 4.070 1.283 -12.835 1.00 95.81 90 PRO A C 1
ATOM 643 O O . PRO A 1 90 ? 3.465 0.476 -13.547 1.00 95.81 90 PRO A O 1
ATOM 646 N N . SER A 1 91 ? 5.006 2.097 -13.327 1.00 95.88 91 SER A N 1
ATOM 647 C CA . SER A 1 91 ? 5.437 2.051 -14.725 1.00 95.88 91 SER A CA 1
ATOM 648 C C . SER A 1 91 ? 6.239 0.781 -15.020 1.00 95.88 91 SER A C 1
ATOM 650 O O . SER A 1 91 ? 7.159 0.418 -14.284 1.00 95.88 91 SER A O 1
ATOM 652 N N . ILE A 1 92 ? 5.956 0.152 -16.155 1.00 96.12 92 ILE A N 1
ATOM 653 C CA . ILE A 1 92 ? 6.728 -0.964 -16.700 1.00 96.12 92 ILE A CA 1
ATOM 654 C C . ILE A 1 92 ? 7.854 -0.377 -17.545 1.00 96.12 92 ILE A C 1
ATOM 656 O O . ILE A 1 92 ? 7.611 0.438 -18.435 1.00 96.12 92 ILE A O 1
ATOM 660 N N . LYS A 1 93 ? 9.094 -0.787 -17.270 1.00 96.50 93 LYS A N 1
ATOM 661 C CA . LYS A 1 93 ? 10.281 -0.317 -17.990 1.00 96.50 93 LYS A CA 1
ATOM 662 C C . LYS A 1 93 ? 10.971 -1.467 -18.714 1.00 96.50 93 LYS A C 1
ATOM 664 O O . LYS A 1 93 ? 11.083 -2.558 -18.160 1.00 96.50 93 LYS A O 1
ATOM 669 N N . ASN A 1 94 ? 11.460 -1.216 -19.926 1.00 96.88 94 ASN A N 1
ATOM 670 C CA . ASN A 1 94 ? 12.313 -2.166 -20.644 1.00 96.88 94 ASN A CA 1
ATOM 671 C C . ASN A 1 94 ? 13.750 -2.183 -20.066 1.00 96.88 94 ASN A C 1
ATOM 673 O O . ASN A 1 94 ? 14.080 -1.435 -19.139 1.00 96.88 94 ASN A O 1
ATOM 677 N N . HIS A 1 95 ? 14.635 -3.014 -20.630 1.00 95.81 95 HIS A N 1
ATOM 678 C CA . HIS A 1 95 ? 16.044 -3.082 -20.212 1.00 95.81 95 HIS A CA 1
ATOM 679 C C . HIS A 1 95 ? 16.788 -1.739 -20.343 1.00 95.81 95 HIS A C 1
ATOM 681 O O . HIS A 1 95 ? 17.626 -1.432 -19.498 1.00 95.81 95 HIS A O 1
ATOM 687 N N . LEU A 1 96 ? 16.418 -0.908 -21.325 1.00 97.25 96 LEU A N 1
ATOM 688 C CA . LEU A 1 96 ? 16.942 0.451 -21.531 1.00 97.25 96 LEU A CA 1
ATOM 689 C C . LEU A 1 96 ? 16.302 1.506 -20.609 1.00 97.25 96 LEU A C 1
ATOM 691 O O . LEU A 1 96 ? 16.555 2.697 -20.759 1.00 97.25 96 LEU A O 1
ATOM 695 N N . LYS A 1 97 ? 15.475 1.083 -19.645 1.00 96.88 97 LYS A N 1
ATOM 696 C CA . LYS A 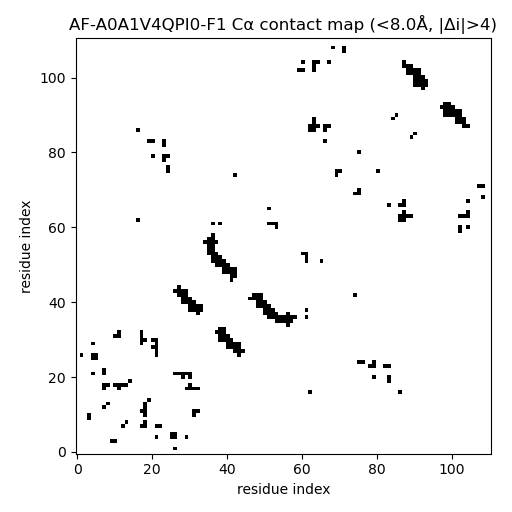1 97 ? 14.745 1.936 -18.692 1.00 96.88 97 LYS A CA 1
ATOM 697 C C . LYS A 1 97 ? 13.691 2.855 -19.319 1.00 96.88 97 LYS A C 1
ATOM 699 O O . LYS A 1 97 ? 13.142 3.696 -18.605 1.00 96.88 97 LYS A O 1
ATOM 704 N N . ASN A 1 98 ? 13.343 2.671 -20.591 1.00 98.00 98 ASN A N 1
ATOM 705 C CA . ASN A 1 98 ? 12.219 3.378 -21.198 1.00 98.00 98 ASN A CA 1
ATOM 706 C C . ASN A 1 98 ? 10.903 2.811 -20.671 1.00 98.00 98 ASN A C 1
ATOM 708 O O . ASN A 1 98 ? 10.768 1.595 -20.518 1.00 98.00 98 ASN A O 1
ATOM 712 N N . VAL A 1 99 ? 9.938 3.691 -20.407 1.00 97.62 99 VAL A N 1
ATOM 713 C CA . VAL A 1 99 ? 8.583 3.291 -20.021 1.00 97.62 99 VAL A CA 1
ATOM 714 C C . VAL A 1 99 ? 7.888 2.684 -21.236 1.00 97.62 99 VAL A C 1
ATOM 716 O O . VAL A 1 99 ? 7.814 3.314 -22.285 1.00 97.62 99 VAL A O 1
ATOM 719 N N . VAL A 1 100 ? 7.400 1.456 -21.086 1.00 97.75 100 VAL A N 1
ATOM 720 C CA . VAL A 1 100 ? 6.710 0.687 -22.137 1.00 97.75 100 VAL A CA 1
ATOM 721 C C . VAL A 1 100 ? 5.284 0.297 -21.742 1.00 97.75 100 VAL A C 1
ATOM 723 O O . VAL A 1 100 ? 4.590 -0.364 -2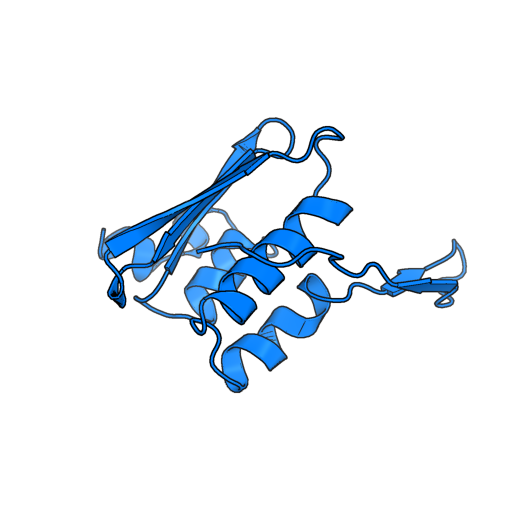2.505 1.00 97.75 100 VAL A O 1
ATOM 726 N N . GLY A 1 101 ? 4.841 0.691 -20.548 1.00 96.94 101 GLY A N 1
ATOM 727 C CA . GLY A 1 101 ? 3.493 0.437 -20.058 1.00 96.94 101 GLY A CA 1
ATOM 728 C C . GLY A 1 101 ? 3.344 0.792 -18.584 1.00 96.94 101 GLY A C 1
ATOM 729 O O . GLY A 1 101 ? 4.238 1.381 -17.975 1.00 96.94 101 GLY A O 1
ATOM 730 N N . GLU A 1 102 ? 2.224 0.389 -18.002 1.00 96.38 102 GLU A N 1
ATOM 731 C CA . GLU A 1 102 ? 1.896 0.574 -16.590 1.00 96.38 102 GLU A CA 1
ATOM 732 C C . GLU A 1 102 ? 1.014 -0.577 -16.101 1.00 96.38 102 GLU A C 1
ATOM 734 O O . GLU A 1 102 ? 0.299 -1.201 -16.888 1.00 96.38 102 GLU A O 1
ATOM 739 N N . VAL A 1 103 ? 1.071 -0.869 -14.804 1.00 96.44 103 VAL A N 1
ATOM 740 C CA . VAL A 1 103 ? 0.135 -1.802 -14.166 1.00 96.44 103 VAL A CA 1
ATOM 741 C C . VAL A 1 103 ? -1.009 -1.001 -13.564 1.00 96.44 103 VAL A C 1
ATOM 743 O O . VAL A 1 103 ? -0.770 -0.043 -12.832 1.00 96.44 103 VAL A O 1
ATOM 746 N N . LYS A 1 104 ? -2.246 -1.421 -13.842 1.00 96.06 104 LYS A N 1
ATOM 747 C CA . LYS A 1 104 ? -3.452 -0.847 -13.244 1.00 96.06 104 LYS A CA 1
ATOM 748 C C . LYS A 1 104 ? -4.289 -1.933 -12.573 1.00 96.06 104 LYS A C 1
ATOM 750 O O . LYS A 1 104 ? -4.508 -2.980 -13.187 1.00 96.06 104 LYS A O 1
ATOM 755 N N . PRO A 1 105 ? -4.767 -1.704 -11.343 1.00 96.31 105 PRO A N 1
ATOM 756 C CA . PRO A 1 105 ? -5.771 -2.564 -10.741 1.00 96.31 105 PRO A CA 1
ATOM 757 C C . PRO A 1 105 ? -7.089 -2.417 -11.519 1.00 96.31 105 PRO A C 1
ATOM 759 O O . PRO A 1 105 ? -7.494 -1.313 -11.870 1.00 96.31 105 PR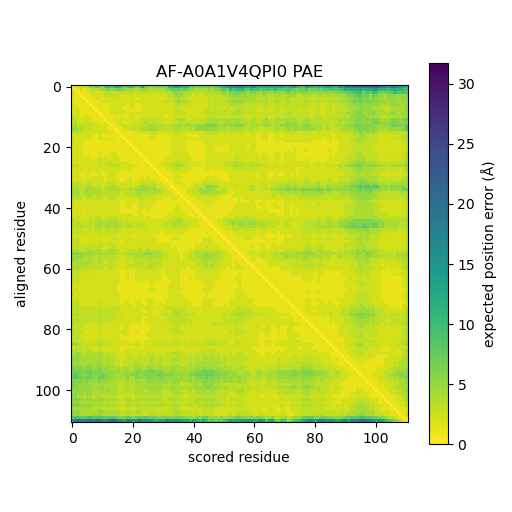O A O 1
ATOM 762 N N . ALA A 1 106 ? -7.743 -3.539 -11.822 1.00 96.44 106 ALA A N 1
ATOM 763 C CA . ALA A 1 106 ? -8.947 -3.582 -12.654 1.00 96.44 106 ALA A CA 1
ATOM 764 C C . ALA A 1 106 ? -10.073 -4.344 -11.940 1.00 96.44 106 ALA A C 1
ATOM 766 O O . ALA A 1 106 ? -10.485 -5.421 -12.367 1.00 96.44 106 ALA A O 1
ATOM 767 N N . PHE A 1 107 ? -10.531 -3.811 -10.807 1.00 96.62 107 PHE A N 1
ATOM 768 C CA . PHE A 1 107 ? -11.619 -4.392 -10.022 1.00 96.62 107 PHE A CA 1
ATOM 769 C C . PHE A 1 107 ? -12.395 -3.307 -9.271 1.00 96.62 107 PHE A C 1
ATOM 771 O O . PHE A 1 107 ? -11.872 -2.223 -9.029 1.00 96.62 107 PHE A O 1
ATOM 778 N N . ASN A 1 1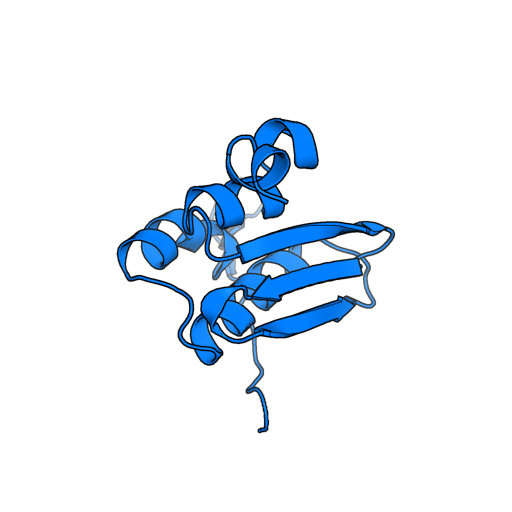08 ? -13.620 -3.633 -8.860 1.00 97.50 108 ASN A N 1
ATOM 779 C CA . ASN A 1 108 ? -14.407 -2.840 -7.918 1.00 97.50 108 ASN A CA 1
ATOM 780 C C . ASN A 1 108 ? -14.810 -3.731 -6.742 1.00 97.50 108 ASN A C 1
ATOM 782 O O . ASN A 1 108 ? -15.236 -4.869 -6.948 1.00 97.50 108 ASN A O 1
ATOM 786 N N . LEU A 1 109 ? -14.685 -3.222 -5.520 1.00 95.75 109 LEU A N 1
ATOM 787 C CA . LEU A 1 109 ? -15.193 -3.876 -4.325 1.00 95.75 109 LEU A CA 1
ATOM 788 C C . LEU A 1 109 ? -16.721 -3.820 -4.326 1.00 95.75 109 LEU A C 1
ATOM 790 O O . LEU A 1 109 ? -17.324 -2.758 -4.478 1.00 95.75 109 LEU A O 1
ATOM 794 N N . THR A 1 110 ? -17.346 -4.971 -4.116 1.00 91.69 110 THR A N 1
ATOM 795 C CA . THR A 1 110 ? -18.781 -5.078 -3.854 1.00 91.69 110 THR A CA 1
ATOM 796 C C . THR A 1 110 ? -19.014 -5.020 -2.350 1.00 91.69 110 THR A C 1
ATOM 798 O O . THR A 1 110 ? -18.353 -5.748 -1.606 1.00 91.69 110 THR A O 1
ATOM 801 N N . LYS A 1 111 ? -19.928 -4.153 -1.915 1.00 63.97 111 LYS A N 1
ATOM 802 C CA . LYS A 1 111 ? -20.413 -4.110 -0.531 1.00 63.97 111 LYS A CA 1
ATOM 803 C C . LYS A 1 111 ? -21.592 -5.049 -0.344 1.00 63.97 111 LYS A C 1
ATOM 805 O O . LYS A 1 111 ? -22.387 -5.162 -1.303 1.00 63.97 111 LYS A O 1
#

Radius of gyration: 14.04 Å; Cα contacts (8 Å, |Δi|>4): 169; chains: 1; bounding box: 37×30×42 Å

pLDDT: mean 95.92, std 3.8, range [63.97, 98.38]